Protein AF-A0A945UWT3-F1 (afdb_monomer_lite)

Sequence (117 aa):
QTMVPSTQIASTVSSWVMMGGMILIMFAGSPFGYQLLTIGAVALAVIVLFQLVTLPVEFDATRRAKTQLVELGILDRDEMTGVNETLDAAALTYVAGFVAALASLLHVLMILQGRRD

Secondary structure (DSSP, 8-state):
-THHHHHHHHHHHHHHHHHHHHHHHHHHHSHHHHHHHHHHHHHHHHHHHHHHHHHHHHHHHHHHHHHHHHHTTSS-TTTHHHHHHHHHHHHHHHHHHHHHHHHHHHHHHHHHHTT--

Radius of gyration: 24.71 Å; chains: 1; bounding box: 55×47×60 Å

Structure (mmCIF, N/CA/C/O backbone):
data_AF-A0A945UWT3-F1
#
_entry.id   AF-A0A945UWT3-F1
#
loop_
_atom_site.group_PDB
_atom_site.id
_atom_site.type_symbol
_atom_site.label_atom_id
_atom_site.label_alt_id
_atom_site.label_comp_id
_atom_site.label_asym_id
_atom_site.label_entity_id
_atom_site.label_seq_id
_atom_site.pdbx_PDB_ins_code
_atom_site.Cartn_x
_atom_site.Cartn_y
_atom_site.Cartn_z
_atom_site.occupancy
_atom_site.B_iso_or_equiv
_atom_site.auth_seq_id
_atom_site.auth_comp_id
_atom_site.auth_asym_id
_atom_site.auth_atom_id
_atom_site.pdbx_PDB_model_num
ATOM 1 N N . GLN A 1 1 ? 30.991 35.247 -14.822 1.00 58.56 1 GLN A N 1
ATOM 2 C CA . GLN A 1 1 ? 31.716 34.142 -14.149 1.00 58.56 1 GLN A CA 1
ATOM 3 C C . GLN A 1 1 ? 30.804 33.222 -13.323 1.00 58.56 1 GLN A C 1
ATOM 5 O O . GLN A 1 1 ? 31.252 32.168 -12.903 1.00 58.56 1 GLN A O 1
ATOM 10 N N . THR A 1 2 ? 29.512 33.534 -13.160 1.00 64.75 2 THR A N 1
ATOM 11 C CA . THR A 1 2 ? 28.543 32.705 -12.414 1.00 64.75 2 THR A CA 1
ATOM 12 C C . THR A 1 2 ? 28.020 31.481 -13.179 1.00 64.75 2 THR A C 1
ATOM 14 O O . THR A 1 2 ? 27.469 30.579 -12.562 1.00 64.75 2 THR A O 1
ATOM 17 N N . MET A 1 3 ? 28.222 31.412 -14.501 1.00 70.81 3 MET A N 1
ATOM 18 C CA . MET A 1 3 ? 27.758 30.287 -15.332 1.00 70.81 3 MET A CA 1
ATOM 19 C C . MET A 1 3 ? 28.657 29.043 -15.262 1.00 70.81 3 MET A C 1
ATOM 21 O O . MET A 1 3 ? 28.216 27.952 -15.582 1.00 70.81 3 MET A O 1
ATOM 25 N N . VAL A 1 4 ? 29.922 29.186 -14.859 1.00 81.88 4 VAL A N 1
ATOM 26 C CA . VAL A 1 4 ? 30.869 28.058 -14.777 1.00 81.88 4 VAL A CA 1
ATOM 27 C C . VAL A 1 4 ? 30.525 27.089 -13.635 1.00 81.88 4 VAL A C 1
ATOM 29 O O . VAL A 1 4 ? 30.466 25.887 -13.880 1.00 81.88 4 VAL A O 1
ATOM 32 N N . PRO A 1 5 ? 30.249 27.549 -12.399 1.00 82.62 5 PRO A N 1
ATOM 33 C CA . PRO A 1 5 ? 29.831 26.626 -11.345 1.00 82.62 5 PRO A CA 1
ATOM 34 C C . PRO A 1 5 ? 28.445 26.018 -11.612 1.00 82.62 5 PRO A C 1
ATOM 36 O O . PRO A 1 5 ? 28.219 24.854 -11.284 1.00 82.62 5 PRO A O 1
ATOM 39 N N . SER A 1 6 ? 27.525 26.748 -1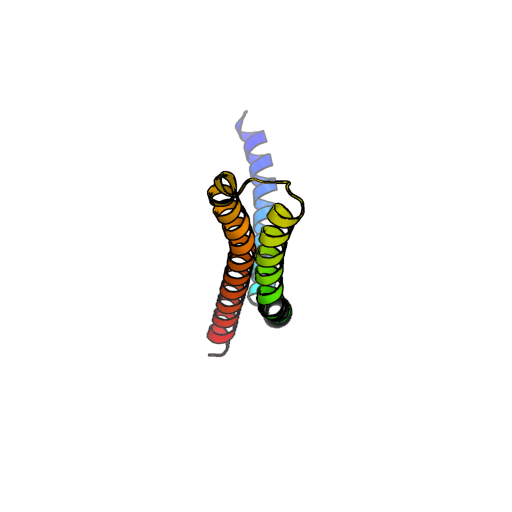2.259 1.00 82.50 6 SER A N 1
ATOM 40 C CA . SER A 1 6 ? 26.201 26.200 -12.584 1.00 82.50 6 SER A CA 1
ATOM 41 C C . SER A 1 6 ? 26.263 25.105 -13.653 1.00 82.50 6 SER A C 1
ATOM 43 O O . SER A 1 6 ? 25.553 24.107 -13.533 1.00 82.50 6 SER A O 1
ATOM 45 N N . THR A 1 7 ? 27.146 25.221 -14.651 1.00 89.19 7 THR A N 1
ATOM 46 C CA . THR A 1 7 ? 27.339 24.160 -15.652 1.00 89.19 7 THR A CA 1
ATOM 47 C C . THR A 1 7 ? 28.019 22.922 -15.074 1.00 89.19 7 THR A C 1
ATOM 49 O O . THR A 1 7 ? 27.693 21.814 -15.492 1.00 89.19 7 THR A O 1
ATOM 52 N N . GLN A 1 8 ? 28.900 23.061 -14.078 1.00 85.75 8 GLN A N 1
ATOM 53 C CA . GLN A 1 8 ? 29.520 21.913 -13.400 1.00 85.75 8 GLN A CA 1
ATOM 54 C C . GLN A 1 8 ? 28.512 21.100 -12.576 1.00 85.75 8 GLN A C 1
ATOM 56 O O . GLN A 1 8 ? 28.491 19.869 -12.663 1.00 85.75 8 GLN A O 1
ATOM 61 N N . ILE A 1 9 ? 27.632 21.777 -11.828 1.00 89.50 9 ILE A N 1
ATOM 62 C CA . ILE A 1 9 ? 26.549 21.117 -11.083 1.00 89.50 9 ILE A CA 1
ATOM 63 C C . ILE A 1 9 ? 25.590 20.432 -12.062 1.00 89.50 9 ILE A C 1
ATOM 65 O O . ILE A 1 9 ? 25.292 19.249 -11.900 1.00 89.50 9 ILE A O 1
ATOM 69 N N . ALA A 1 10 ? 25.168 21.138 -13.116 1.00 88.56 10 ALA A N 1
ATOM 70 C CA . ALA A 1 10 ? 24.280 20.585 -14.134 1.00 88.56 10 ALA A CA 1
ATOM 71 C C . ALA A 1 10 ? 24.885 19.358 -14.835 1.00 88.56 10 ALA A C 1
ATOM 73 O O . ALA A 1 10 ? 24.180 18.375 -15.031 1.00 88.56 10 ALA A O 1
ATOM 74 N N . SER A 1 11 ? 26.182 19.387 -15.159 1.00 91.25 11 SER A N 1
ATOM 75 C CA . SER A 1 11 ? 26.900 18.269 -15.789 1.00 91.25 11 SER A CA 1
ATOM 76 C C . SER A 1 11 ? 26.991 17.037 -14.880 1.00 91.25 11 SER A C 1
ATOM 78 O O . SER A 1 11 ? 26.831 15.897 -15.320 1.00 91.25 11 SER A O 1
ATOM 80 N N . THR A 1 12 ? 27.201 17.258 -13.580 1.00 88.19 12 THR A N 1
ATOM 81 C CA . THR A 1 12 ? 27.254 16.166 -12.602 1.00 88.19 12 THR A CA 1
ATOM 82 C C . THR A 1 12 ? 25.877 15.528 -12.451 1.00 88.19 12 THR A C 1
ATOM 84 O O . THR A 1 12 ? 25.738 14.313 -12.578 1.00 88.19 12 THR A O 1
ATOM 87 N N . VAL A 1 13 ? 24.841 16.347 -12.246 1.00 92.50 13 VAL A N 1
ATOM 88 C CA . VAL A 1 13 ? 23.457 15.875 -12.107 1.00 92.50 13 VAL A CA 1
ATOM 89 C C . VAL A 1 13 ? 22.990 15.167 -13.377 1.00 92.50 13 VAL A C 1
ATOM 91 O O . VAL A 1 13 ? 22.425 14.080 -13.288 1.00 92.50 13 VAL A O 1
ATOM 94 N N . SER A 1 14 ? 23.262 15.731 -14.557 1.00 91.12 14 SER A N 1
ATOM 95 C CA . SER A 1 14 ? 22.855 15.129 -15.827 1.00 91.12 14 SER A CA 1
ATOM 96 C C . SER A 1 14 ? 23.497 13.762 -16.036 1.00 91.12 14 SER A C 1
ATOM 98 O O . SER A 1 14 ? 22.794 12.827 -16.404 1.00 91.12 14 SER A O 1
ATOM 100 N N . SER A 1 15 ? 24.784 13.605 -15.717 1.00 89.69 15 SER A N 1
ATOM 101 C CA . SER A 1 15 ? 25.487 12.323 -15.840 1.00 89.69 15 SER A CA 1
ATOM 102 C C . SER A 1 15 ? 24.853 11.234 -14.968 1.00 89.69 15 SER A C 1
ATOM 104 O O . SER A 1 15 ? 24.605 10.126 -15.447 1.00 89.69 15 SER A O 1
ATOM 106 N N . TRP A 1 16 ? 24.512 11.551 -13.713 1.00 92.19 16 TRP A N 1
ATOM 107 C CA . TRP A 1 16 ? 23.836 10.609 -12.813 1.00 92.19 16 TRP A CA 1
ATOM 108 C C . TRP A 1 16 ? 22.416 10.271 -13.269 1.00 92.19 16 TRP A C 1
ATOM 110 O O . TRP A 1 16 ? 22.038 9.100 -13.266 1.00 92.19 16 TRP A O 1
ATOM 120 N N . VAL A 1 17 ? 21.643 11.270 -13.702 1.00 94.56 17 VAL A N 1
ATOM 121 C CA . VAL A 1 17 ? 20.277 11.070 -14.214 1.00 94.56 17 VAL A CA 1
ATOM 122 C C . VAL A 1 17 ? 20.289 10.194 -15.465 1.00 94.56 17 VAL A C 1
ATOM 124 O O . VAL A 1 17 ? 19.496 9.261 -15.576 1.00 94.56 17 VAL A O 1
ATOM 127 N N . MET A 1 18 ? 21.215 10.447 -16.389 1.00 92.75 18 MET A N 1
ATOM 128 C CA . MET A 1 18 ? 21.326 9.698 -17.638 1.00 92.75 18 MET A CA 1
ATOM 129 C C . MET A 1 18 ? 21.754 8.247 -17.385 1.00 92.75 18 MET A C 1
ATOM 131 O O . MET A 1 18 ? 21.182 7.324 -17.963 1.00 92.75 18 MET A O 1
ATOM 135 N N . MET A 1 19 ? 22.703 8.031 -16.467 1.00 91.25 19 MET A N 1
ATOM 136 C CA . MET A 1 19 ? 23.122 6.689 -16.059 1.00 91.25 19 MET A CA 1
ATOM 137 C C . MET A 1 19 ? 21.992 5.926 -15.356 1.00 91.25 19 MET A C 1
ATOM 139 O O . MET A 1 19 ? 21.733 4.772 -15.693 1.00 91.25 19 MET A O 1
ATOM 143 N N . GLY A 1 20 ? 21.273 6.572 -14.432 1.00 90.56 20 GLY A N 1
ATOM 144 C CA . GLY A 1 20 ? 20.110 5.981 -13.767 1.00 90.56 20 GLY A CA 1
ATOM 145 C C . GLY A 1 20 ? 19.002 5.603 -14.753 1.00 90.56 20 GLY A C 1
ATOM 146 O O . GLY A 1 20 ? 18.462 4.501 -14.678 1.00 90.56 20 GLY A O 1
ATOM 147 N N . GLY A 1 21 ? 18.716 6.472 -15.728 1.00 86.25 21 GLY A N 1
ATOM 148 C CA . GLY A 1 21 ? 17.742 6.207 -16.790 1.00 86.25 21 GLY A CA 1
ATOM 149 C C . GLY A 1 21 ? 18.134 5.031 -17.689 1.00 86.25 21 GLY A C 1
ATOM 150 O O . GLY A 1 21 ? 17.301 4.175 -17.978 1.00 86.25 21 GLY A O 1
ATOM 151 N N . MET A 1 22 ? 19.408 4.934 -18.077 1.00 83.88 22 MET A N 1
ATOM 152 C CA . MET A 1 22 ? 19.933 3.808 -18.862 1.00 83.88 22 MET A CA 1
ATOM 153 C C . MET A 1 22 ? 19.798 2.477 -18.120 1.00 83.88 22 MET A C 1
ATOM 155 O O . MET A 1 22 ? 19.331 1.496 -18.696 1.00 83.88 22 MET A O 1
ATOM 159 N N . ILE A 1 23 ? 20.158 2.451 -16.834 1.00 84.81 23 ILE A N 1
ATOM 160 C CA . ILE A 1 23 ? 19.993 1.276 -15.971 1.00 84.81 23 ILE A CA 1
ATOM 161 C C . ILE A 1 23 ? 18.514 0.883 -15.900 1.00 84.81 23 ILE A C 1
ATOM 163 O O . ILE A 1 23 ? 18.173 -0.279 -16.121 1.00 84.81 23 ILE A O 1
ATOM 167 N N . LEU A 1 24 ? 17.627 1.852 -15.659 1.00 81.38 24 LEU A N 1
ATOM 168 C CA . LEU A 1 24 ? 16.187 1.621 -15.598 1.00 81.38 24 LEU A CA 1
ATOM 169 C C . LEU A 1 24 ? 15.660 0.994 -16.897 1.00 81.38 24 LEU A C 1
ATOM 171 O O . LEU A 1 24 ? 14.928 0.013 -16.834 1.00 81.38 24 LEU A O 1
ATOM 175 N N . ILE A 1 25 ? 16.062 1.508 -18.064 1.00 80.88 25 ILE A N 1
ATOM 176 C CA . ILE A 1 25 ? 15.657 0.983 -19.379 1.00 80.88 25 ILE A CA 1
ATOM 177 C C . ILE A 1 25 ? 16.221 -0.424 -19.615 1.00 80.88 25 ILE A C 1
ATOM 179 O O . ILE A 1 25 ? 15.490 -1.314 -20.058 1.00 80.88 25 ILE A O 1
ATOM 183 N N . MET A 1 26 ? 17.496 -0.648 -19.280 1.00 77.69 26 MET A N 1
ATOM 184 C CA . MET A 1 26 ? 18.163 -1.947 -19.413 1.00 77.69 26 MET A CA 1
ATOM 185 C C . MET A 1 26 ? 17.421 -3.040 -18.635 1.00 77.69 26 MET A C 1
ATOM 187 O O . MET A 1 26 ? 17.243 -4.158 -19.124 1.00 77.69 26 MET A O 1
ATOM 191 N N . PHE A 1 27 ? 16.936 -2.717 -17.437 1.00 74.94 27 PHE A N 1
ATOM 192 C CA . PHE A 1 27 ? 16.131 -3.641 -16.650 1.00 74.94 27 PHE A CA 1
ATOM 193 C C . PHE A 1 27 ? 14.676 -3.693 -17.136 1.00 74.94 27 PHE A C 1
ATOM 195 O O . PHE A 1 27 ? 14.166 -4.781 -17.362 1.00 74.94 27 PHE A O 1
ATOM 202 N N . ALA A 1 28 ? 14.015 -2.569 -17.410 1.00 72.00 28 ALA A N 1
ATOM 203 C CA . ALA A 1 28 ? 12.596 -2.528 -17.784 1.00 72.00 28 ALA A CA 1
ATOM 204 C C . ALA A 1 28 ? 12.264 -3.218 -19.126 1.00 72.00 28 ALA A C 1
ATOM 206 O O . ALA A 1 28 ? 11.123 -3.647 -19.341 1.00 72.00 28 ALA A O 1
ATOM 207 N N . GLY A 1 29 ? 13.236 -3.323 -20.036 1.00 70.44 29 GLY A N 1
ATOM 208 C CA . GLY A 1 29 ? 13.087 -3.942 -21.357 1.00 70.44 29 GLY A CA 1
ATOM 209 C C . GLY A 1 29 ? 13.616 -5.373 -21.484 1.00 70.44 29 GLY A C 1
ATOM 210 O O . GLY A 1 29 ? 13.333 -6.022 -22.487 1.00 70.44 29 GLY A O 1
ATOM 211 N N . SER A 1 30 ? 14.385 -5.872 -20.512 1.00 81.44 30 SER A N 1
ATOM 212 C CA . SER A 1 30 ? 15.077 -7.160 -20.644 1.00 81.44 30 SER A CA 1
ATOM 213 C C . SER A 1 30 ? 14.247 -8.350 -20.138 1.00 81.44 30 SER A C 1
ATOM 215 O O . SER A 1 30 ? 13.407 -8.190 -19.245 1.00 81.44 30 SER A O 1
ATOM 217 N N . PRO A 1 31 ? 14.522 -9.579 -20.627 1.00 81.88 31 PRO A N 1
ATOM 218 C CA . PRO A 1 31 ? 13.924 -10.803 -20.084 1.00 81.88 31 PRO A CA 1
ATOM 219 C C . PRO A 1 31 ? 14.134 -10.951 -18.571 1.00 81.88 31 PRO A C 1
ATOM 221 O O . PRO A 1 31 ? 13.256 -11.434 -17.858 1.00 81.88 31 PRO A O 1
ATOM 224 N N . PHE A 1 32 ? 15.278 -10.479 -18.069 1.00 83.75 32 PHE A N 1
ATOM 225 C CA . PHE A 1 32 ? 15.597 -10.483 -16.645 1.00 83.75 32 PHE A CA 1
ATOM 226 C C . PHE A 1 32 ? 14.685 -9.546 -15.839 1.00 83.75 32 PHE A C 1
ATOM 228 O O . PHE A 1 32 ? 14.167 -9.941 -14.796 1.00 83.75 32 PHE A O 1
ATOM 235 N N . GLY A 1 33 ? 14.412 -8.329 -16.323 1.00 85.00 33 GLY A N 1
ATOM 236 C CA . GLY A 1 33 ? 13.474 -7.438 -15.635 1.00 85.00 33 GLY A CA 1
ATOM 237 C C . GLY A 1 33 ? 12.036 -7.939 -15.657 1.00 85.00 33 GLY A C 1
ATOM 238 O O . GLY A 1 33 ? 11.313 -7.743 -14.684 1.00 85.00 33 GLY A O 1
ATOM 239 N N . TYR A 1 34 ? 11.631 -8.658 -16.708 1.00 84.69 34 TYR A N 1
ATOM 240 C CA . TYR A 1 34 ? 10.330 -9.331 -16.736 1.00 84.69 34 TYR A CA 1
ATOM 241 C C . TYR A 1 34 ? 10.222 -10.423 -15.662 1.00 84.69 34 TYR A C 1
ATOM 243 O O . TYR A 1 34 ? 9.219 -10.495 -14.948 1.00 84.69 34 TYR A O 1
ATOM 251 N N . GLN A 1 35 ? 11.262 -11.249 -15.506 1.00 88.12 35 GLN A N 1
ATOM 252 C CA . GLN A 1 35 ? 11.322 -12.250 -14.437 1.00 88.12 35 GLN A CA 1
ATOM 253 C C . GLN A 1 35 ? 11.248 -11.591 -13.057 1.00 88.12 35 GLN A C 1
ATOM 255 O O . GLN A 1 35 ? 10.457 -12.018 -12.217 1.00 88.12 35 GLN A O 1
ATOM 260 N N . LEU A 1 36 ? 12.002 -10.510 -12.844 1.00 88.69 36 LEU A N 1
ATOM 261 C CA . LEU A 1 36 ? 12.002 -9.777 -11.579 1.00 88.69 36 LEU A CA 1
ATOM 262 C C . LEU A 1 36 ? 10.634 -9.153 -11.268 1.00 88.69 36 LEU A C 1
ATOM 264 O O . LEU A 1 36 ? 10.147 -9.262 -10.145 1.00 88.69 36 LEU A O 1
ATOM 268 N N . LEU A 1 37 ? 9.982 -8.555 -12.268 1.00 90.12 37 LEU A N 1
ATOM 269 C CA . LEU A 1 37 ? 8.647 -7.970 -12.132 1.00 90.12 37 LEU A CA 1
ATOM 270 C C . LEU A 1 37 ? 7.581 -9.041 -11.861 1.00 90.12 37 LEU A C 1
ATOM 272 O O . LEU A 1 37 ? 6.682 -8.818 -11.056 1.00 90.12 37 LEU A O 1
ATOM 276 N N . THR A 1 38 ? 7.718 -10.230 -12.455 1.00 91.44 38 THR A N 1
ATOM 277 C CA . THR A 1 38 ? 6.847 -11.382 -12.173 1.00 91.44 38 THR A CA 1
ATOM 278 C C . THR A 1 38 ? 7.025 -11.880 -10.737 1.00 91.44 38 THR A C 1
ATOM 280 O O . THR A 1 38 ? 6.037 -12.100 -10.040 1.00 91.44 38 THR A O 1
ATOM 283 N N . ILE A 1 39 ? 8.268 -12.009 -10.259 1.00 94.25 39 ILE A N 1
ATOM 284 C CA . ILE A 1 39 ? 8.558 -12.376 -8.862 1.00 94.25 39 ILE A CA 1
ATOM 285 C C . ILE A 1 39 ? 7.971 -11.329 -7.907 1.00 94.25 39 ILE A C 1
ATOM 287 O O . ILE A 1 39 ? 7.312 -11.687 -6.930 1.00 94.25 39 ILE A O 1
ATOM 291 N N . GLY A 1 40 ? 8.147 -10.042 -8.217 1.00 94.75 40 GLY A N 1
ATOM 292 C CA . GLY A 1 40 ? 7.551 -8.943 -7.458 1.00 94.75 40 GLY A CA 1
ATOM 293 C C . G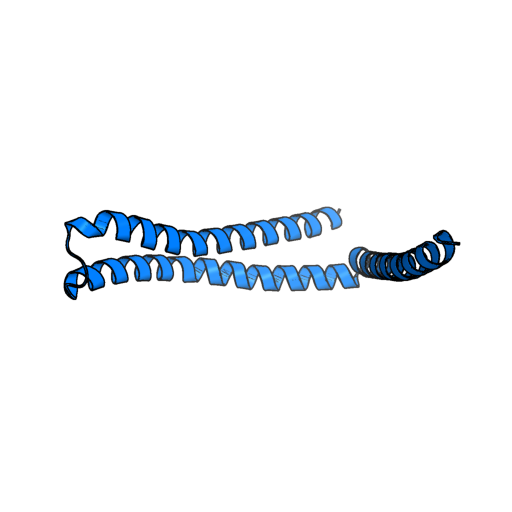LY A 1 40 ? 6.023 -9.007 -7.425 1.00 94.75 40 GLY A C 1
ATOM 294 O O . GLY A 1 40 ? 5.430 -8.835 -6.363 1.00 94.75 40 GLY A O 1
ATOM 295 N N . ALA A 1 41 ? 5.380 -9.326 -8.552 1.00 95.94 41 ALA A N 1
ATOM 296 C CA . ALA A 1 41 ? 3.932 -9.505 -8.629 1.00 95.94 41 ALA A CA 1
ATOM 297 C C . ALA A 1 41 ? 3.446 -10.666 -7.747 1.00 95.94 41 ALA A C 1
ATOM 299 O O . ALA A 1 41 ? 2.451 -10.520 -7.043 1.00 95.94 41 ALA A O 1
ATOM 300 N N . VAL A 1 42 ? 4.163 -11.797 -7.736 1.00 97.06 42 VAL A N 1
ATOM 301 C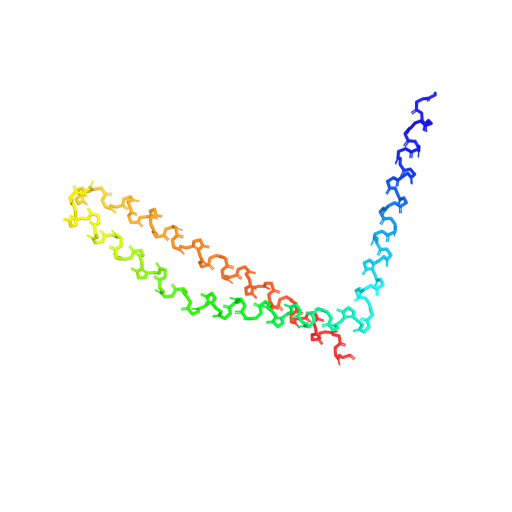 CA . VAL A 1 42 ? 3.847 -12.940 -6.862 1.00 97.06 42 VAL A CA 1
ATOM 302 C C . VAL A 1 42 ? 3.987 -12.552 -5.390 1.00 97.06 42 VAL A C 1
ATOM 304 O O . VAL A 1 42 ? 3.088 -12.831 -4.600 1.00 97.06 42 VAL A O 1
ATOM 307 N N . ALA A 1 43 ? 5.068 -11.866 -5.015 1.00 97.56 43 ALA A N 1
ATOM 308 C CA . ALA A 1 43 ? 5.257 -11.391 -3.646 1.00 97.56 43 ALA A CA 1
ATOM 309 C C . ALA A 1 43 ? 4.140 -10.422 -3.217 1.00 97.56 43 ALA A C 1
ATOM 311 O O . ALA A 1 43 ? 3.578 -10.563 -2.131 1.00 97.56 43 ALA A O 1
ATOM 312 N N . LEU A 1 44 ? 3.761 -9.483 -4.088 1.00 97.00 44 LEU A N 1
ATOM 313 C CA . LEU A 1 44 ? 2.662 -8.556 -3.830 1.00 97.00 44 LEU A CA 1
ATOM 314 C C . LEU A 1 44 ? 1.313 -9.283 -3.729 1.00 97.00 44 LEU A C 1
ATOM 316 O O . LEU A 1 44 ? 0.510 -8.947 -2.865 1.00 97.00 44 LEU A O 1
ATOM 320 N N . ALA A 1 45 ? 1.082 -10.317 -4.541 1.00 97.69 45 ALA A N 1
ATOM 321 C CA . ALA A 1 45 ? -0.112 -11.153 -4.443 1.00 97.69 45 ALA A CA 1
ATOM 322 C C . ALA A 1 45 ? -0.209 -11.868 -3.088 1.00 97.69 45 ALA A C 1
ATOM 324 O O . ALA A 1 45 ? -1.290 -11.911 -2.503 1.00 97.69 45 ALA A O 1
ATOM 325 N N . VAL A 1 46 ? 0.912 -12.367 -2.552 1.00 97.88 46 VAL A N 1
ATOM 326 C CA . VAL A 1 46 ? 0.959 -12.953 -1.201 1.00 97.88 46 VAL A CA 1
ATOM 327 C C . VAL A 1 46 ? 0.595 -11.913 -0.138 1.00 97.88 46 VAL A C 1
ATOM 329 O O . VAL A 1 46 ? -0.205 -12.210 0.746 1.00 97.88 46 VAL A O 1
ATOM 332 N N . ILE A 1 47 ? 1.121 -10.688 -0.241 1.00 96.19 47 ILE A N 1
ATOM 333 C CA . ILE A 1 47 ? 0.797 -9.592 0.688 1.00 96.19 47 ILE A CA 1
ATOM 334 C C . ILE A 1 47 ? -0.694 -9.245 0.631 1.00 96.19 47 ILE A C 1
ATOM 336 O O . ILE A 1 47 ? -1.343 -9.173 1.671 1.00 96.19 47 ILE A O 1
ATOM 340 N N . VAL A 1 48 ? -1.247 -9.061 -0.571 1.00 97.44 48 VAL A N 1
ATOM 341 C CA . VAL A 1 48 ? -2.668 -8.737 -0.776 1.00 97.44 48 VAL A CA 1
ATOM 342 C C . VAL A 1 48 ? -3.564 -9.847 -0.226 1.00 97.44 48 VAL A C 1
ATOM 344 O O . VAL A 1 48 ? -4.560 -9.561 0.434 1.00 97.44 48 VAL A O 1
ATOM 347 N N . LEU A 1 49 ? -3.203 -11.112 -0.451 1.00 97.25 49 LEU A N 1
ATOM 348 C CA . LEU A 1 49 ? -3.945 -12.254 0.079 1.00 97.25 49 LEU A CA 1
ATOM 349 C C . LEU A 1 49 ? -3.897 -12.295 1.608 1.00 97.25 49 LEU A C 1
ATOM 351 O O . LEU A 1 49 ? -4.925 -12.515 2.244 1.00 97.25 49 LEU A O 1
ATOM 355 N N . PHE A 1 50 ? -2.731 -12.048 2.202 1.00 96.19 50 PHE A N 1
ATOM 356 C CA . PHE A 1 50 ? -2.600 -11.973 3.652 1.00 96.19 50 PHE A CA 1
ATOM 357 C C . PHE A 1 50 ? -3.460 -10.844 4.231 1.00 96.19 50 PHE A C 1
ATOM 359 O O . PHE A 1 50 ? -4.250 -11.093 5.136 1.00 96.19 50 PHE A O 1
ATOM 366 N N . GLN A 1 51 ? -3.387 -9.642 3.652 1.00 95.44 51 GLN A N 1
ATOM 367 C CA . GLN A 1 51 ? -4.217 -8.503 4.053 1.00 95.44 51 GLN A CA 1
ATOM 368 C C . GLN A 1 51 ? -5.714 -8.815 3.943 1.00 95.44 51 GLN A C 1
ATOM 370 O O . GLN A 1 51 ? -6.475 -8.484 4.847 1.00 95.44 51 GLN A O 1
ATOM 375 N N . LEU A 1 52 ? -6.145 -9.497 2.878 1.00 95.56 52 LEU A N 1
ATOM 376 C CA . LEU A 1 52 ? -7.538 -9.915 2.715 1.00 95.56 52 LEU A CA 1
ATOM 377 C C . LEU A 1 52 ? -7.999 -10.848 3.843 1.00 95.56 52 LEU A C 1
ATOM 379 O O . LEU A 1 52 ? -9.114 -10.708 4.340 1.00 95.56 52 LEU A O 1
ATOM 383 N N . VAL A 1 53 ? -7.147 -11.792 4.245 1.00 95.31 53 VAL A N 1
ATOM 384 C CA . VAL A 1 53 ? -7.446 -12.754 5.315 1.00 95.31 53 VAL A CA 1
ATOM 385 C C . VAL A 1 53 ? -7.411 -12.099 6.698 1.00 95.31 53 VAL A C 1
ATOM 387 O O . VAL A 1 53 ? -8.169 -12.512 7.573 1.00 95.31 53 VAL A O 1
ATOM 390 N N . THR A 1 54 ? -6.577 -11.079 6.915 1.00 92.62 54 THR A N 1
ATOM 391 C CA . THR A 1 54 ? -6.499 -10.371 8.202 1.00 92.62 54 THR A CA 1
ATOM 392 C C . THR A 1 54 ? -7.549 -9.274 8.351 1.00 92.62 54 THR A C 1
ATOM 394 O O . THR A 1 54 ? -7.933 -8.965 9.470 1.00 92.62 54 THR A O 1
ATOM 397 N N . LEU A 1 55 ? -8.091 -8.719 7.264 1.00 92.31 55 LEU A N 1
ATOM 398 C CA . LEU A 1 55 ? -9.118 -7.669 7.331 1.00 92.31 55 LEU A CA 1
ATOM 399 C C . LEU A 1 55 ? -10.299 -7.982 8.279 1.00 92.31 55 LEU A C 1
ATOM 401 O O . LEU A 1 55 ? -10.656 -7.111 9.072 1.00 92.31 55 LEU A O 1
ATOM 405 N N . PRO A 1 56 ? -10.894 -9.193 8.279 1.00 89.00 56 PRO A N 1
ATOM 406 C CA . PRO A 1 56 ? -11.952 -9.552 9.223 1.00 89.00 56 PRO A CA 1
ATOM 407 C C . PRO A 1 56 ? -11.548 -9.400 10.694 1.00 89.00 56 PRO A C 1
ATOM 409 O O . PRO A 1 56 ? -12.382 -9.013 11.512 1.00 89.00 56 PRO A O 1
ATOM 412 N N . VAL A 1 57 ? -10.284 -9.683 11.032 1.00 91.56 57 VAL A N 1
ATOM 413 C CA . VAL A 1 57 ? -9.803 -9.626 12.420 1.00 91.56 57 VAL A CA 1
ATOM 414 C C . VAL A 1 57 ? -9.652 -8.184 12.898 1.00 91.56 57 VAL A C 1
ATOM 416 O O . VAL A 1 57 ? -9.912 -7.906 14.064 1.00 91.56 57 VAL A O 1
ATOM 419 N N . GLU A 1 58 ? -9.318 -7.256 11.998 1.00 90.31 58 GLU A N 1
ATOM 420 C CA . GLU A 1 58 ? -9.237 -5.822 12.310 1.00 90.31 58 GLU A CA 1
ATOM 421 C C . GLU A 1 58 ? -10.626 -5.245 12.628 1.00 90.31 58 GLU A C 1
ATOM 423 O O . GLU A 1 58 ? -10.797 -4.492 13.587 1.00 90.31 58 GLU A O 1
ATOM 428 N N . PHE A 1 59 ? -11.661 -5.655 11.884 1.00 89.75 59 PHE A N 1
ATOM 429 C CA . PHE A 1 59 ? -13.038 -5.245 12.182 1.00 89.75 59 PHE A CA 1
ATOM 430 C C . PHE A 1 59 ? -13.552 -5.822 13.505 1.00 89.75 59 PHE A C 1
ATOM 432 O O . PHE A 1 59 ? -14.300 -5.153 14.227 1.00 89.75 59 PHE A O 1
ATOM 439 N N . ASP A 1 60 ? -13.167 -7.056 13.833 1.00 92.44 60 ASP A N 1
ATOM 440 C CA . ASP A 1 60 ? -13.508 -7.668 15.117 1.00 92.44 60 ASP A CA 1
ATOM 441 C C . ASP A 1 60 ? -12.776 -6.982 16.280 1.00 92.44 60 ASP A C 1
ATOM 443 O O . ASP A 1 60 ? -13.385 -6.667 17.304 1.00 92.44 60 ASP A O 1
ATOM 447 N N . ALA A 1 61 ? -11.502 -6.627 16.094 1.00 90.25 61 ALA A N 1
ATOM 448 C CA . ALA A 1 61 ? -10.732 -5.857 17.065 1.00 90.25 61 ALA A CA 1
ATOM 449 C C . ALA A 1 61 ? -11.387 -4.499 17.363 1.00 90.25 61 ALA A C 1
ATOM 451 O O . ALA A 1 61 ? -11.579 -4.160 18.533 1.00 90.25 61 ALA A O 1
ATOM 452 N N . THR A 1 62 ? -11.821 -3.762 16.335 1.00 90.31 62 THR A N 1
ATOM 453 C CA . THR A 1 62 ? -12.570 -2.507 16.507 1.00 90.31 62 THR A CA 1
ATOM 454 C C . THR A 1 62 ? -13.870 -2.715 17.286 1.00 90.31 62 THR A C 1
ATOM 456 O O . THR A 1 62 ? -14.181 -1.942 18.195 1.00 90.31 62 THR A O 1
ATOM 459 N N . ARG A 1 63 ? -14.628 -3.776 16.986 1.00 90.31 63 ARG A N 1
ATOM 460 C CA . ARG A 1 63 ? -15.878 -4.092 17.697 1.00 90.31 63 ARG A CA 1
ATOM 461 C C . ARG A 1 63 ? -15.629 -4.420 19.168 1.00 90.31 63 ARG A C 1
ATOM 463 O O . ARG A 1 63 ? -16.329 -3.902 20.034 1.00 90.31 63 ARG A O 1
ATOM 470 N N . ARG A 1 64 ? -14.616 -5.238 19.448 1.00 92.12 64 ARG A N 1
ATOM 471 C CA . ARG A 1 64 ? -14.220 -5.630 20.803 1.00 92.12 64 ARG A CA 1
ATOM 472 C C . ARG A 1 64 ? -13.670 -4.455 21.611 1.00 92.12 64 ARG A C 1
ATOM 474 O O . ARG A 1 64 ? -13.948 -4.353 22.802 1.00 92.12 64 ARG A O 1
ATOM 481 N N . ALA A 1 65 ? -12.918 -3.553 20.986 1.00 91.56 65 ALA A N 1
ATOM 482 C CA . ALA A 1 65 ? -12.426 -2.348 21.649 1.00 91.56 65 ALA A CA 1
ATOM 483 C C . ALA A 1 65 ? -13.594 -1.468 22.122 1.00 91.56 65 ALA A C 1
ATOM 485 O O . ALA A 1 65 ? -13.624 -1.055 23.278 1.00 91.56 65 ALA A O 1
ATOM 486 N N . LYS A 1 66 ? -14.607 -1.261 21.267 1.00 89.44 66 LYS A N 1
ATOM 487 C CA . LYS A 1 66 ? -15.818 -0.498 21.612 1.00 89.44 66 LYS A CA 1
ATOM 488 C C . LYS A 1 66 ? -16.554 -1.080 22.820 1.00 89.44 66 LYS A C 1
ATOM 490 O O . LYS A 1 66 ? -16.970 -0.324 23.692 1.00 89.44 66 LYS A O 1
ATOM 495 N N . THR A 1 67 ? -16.702 -2.404 22.900 1.00 89.38 67 THR A N 1
ATOM 496 C CA . THR A 1 67 ? -17.361 -3.043 24.052 1.00 89.38 67 THR A CA 1
ATOM 497 C C . THR A 1 67 ? -16.528 -2.916 25.325 1.00 89.38 67 THR A C 1
ATOM 499 O O . THR A 1 67 ? -17.074 -2.589 26.374 1.00 89.38 67 THR A O 1
ATOM 502 N N . GLN A 1 68 ? -15.206 -3.097 25.233 1.00 90.62 68 GLN A N 1
ATOM 503 C CA . GLN A 1 68 ? -14.308 -2.986 26.387 1.00 90.62 68 GLN A CA 1
ATOM 504 C C . GLN A 1 68 ? -14.259 -1.572 26.971 1.00 90.62 68 GLN A C 1
ATOM 506 O O . GLN A 1 68 ? -14.189 -1.427 28.186 1.00 90.62 68 GLN A O 1
ATOM 511 N N . LEU A 1 69 ? -14.336 -0.531 26.137 1.00 90.12 69 LEU A N 1
ATOM 512 C CA . LEU A 1 69 ? -14.364 0.857 26.610 1.00 90.12 69 LEU A CA 1
ATOM 513 C C . LEU A 1 69 ? -15.573 1.1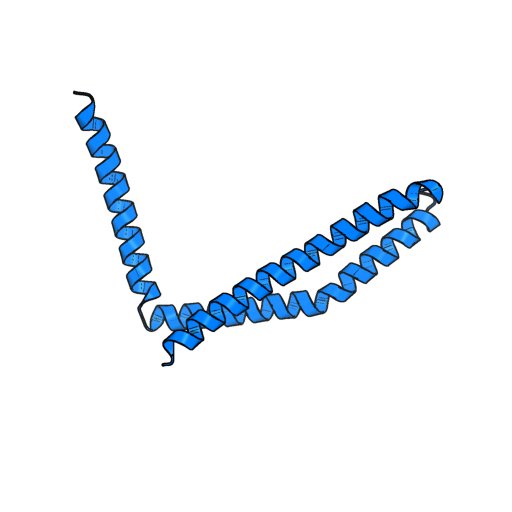42 27.515 1.00 90.12 69 LEU A C 1
ATOM 515 O O . LEU A 1 69 ? -15.430 1.840 28.519 1.00 90.12 69 LEU A O 1
ATOM 519 N N . VAL A 1 70 ? -16.729 0.552 27.197 1.00 87.44 70 VAL A N 1
ATOM 520 C CA . VAL A 1 70 ? -17.952 0.665 28.006 1.00 87.44 70 VAL A CA 1
ATOM 521 C C . VAL A 1 70 ? -17.879 -0.228 29.246 1.00 87.44 70 VAL A C 1
ATOM 523 O O . VAL A 1 70 ? -18.209 0.218 30.341 1.00 87.44 70 VAL A O 1
ATOM 526 N N . GLU A 1 71 ? -17.430 -1.479 29.106 1.00 89.06 71 GLU A N 1
ATOM 527 C CA . GLU A 1 71 ? -17.327 -2.423 30.232 1.00 89.06 71 GLU A CA 1
ATOM 528 C C . GLU A 1 71 ? -16.339 -1.962 31.310 1.00 89.06 71 GLU A C 1
ATOM 530 O O . GLU A 1 71 ? -16.567 -2.191 32.496 1.00 89.06 71 GLU A O 1
ATOM 535 N N . LEU A 1 72 ? -15.256 -1.295 30.909 1.00 90.19 72 LEU A N 1
ATOM 536 C CA . LEU A 1 72 ? -14.248 -0.759 31.823 1.00 90.19 72 LEU A CA 1
ATOM 537 C C . LEU A 1 72 ? -14.645 0.595 32.433 1.00 90.19 72 LEU A C 1
ATOM 539 O O . LEU A 1 72 ? -13.898 1.116 33.259 1.00 90.19 72 LEU A O 1
ATOM 543 N N . GLY A 1 73 ? -15.785 1.173 32.036 1.00 86.75 73 GLY A N 1
ATOM 544 C CA . GLY A 1 73 ? -16.227 2.493 32.495 1.00 86.75 73 GLY A CA 1
ATOM 545 C C . GLY A 1 73 ? -15.291 3.633 32.079 1.00 86.75 73 GLY A C 1
ATOM 546 O O . GLY A 1 73 ? -15.228 4.645 32.770 1.00 86.75 73 GLY A O 1
ATOM 547 N N . ILE A 1 74 ? -14.529 3.457 30.991 1.00 87.62 74 ILE A N 1
ATOM 548 C CA . ILE A 1 74 ? -13.573 4.461 30.490 1.00 87.62 74 ILE A CA 1
ATOM 549 C C . ILE A 1 74 ? -14.309 5.607 29.786 1.00 87.62 74 ILE A C 1
ATOM 551 O O . ILE A 1 74 ? -13.835 6.739 29.814 1.00 87.62 74 ILE A O 1
ATOM 555 N N . LEU A 1 75 ? -15.445 5.309 29.153 1.00 85.06 75 LEU A N 1
ATOM 556 C CA . LEU A 1 75 ? -16.274 6.265 28.424 1.00 85.06 75 LEU A CA 1
ATOM 557 C C . LEU A 1 75 ? -17.738 6.087 28.804 1.00 85.06 75 LEU A C 1
ATOM 559 O O . LEU A 1 75 ? -18.218 4.954 28.922 1.00 85.06 75 LEU A O 1
ATOM 563 N N . ASP A 1 76 ? -18.447 7.205 28.936 1.00 80.75 76 ASP A N 1
ATOM 564 C CA . ASP A 1 76 ? -19.892 7.186 29.126 1.00 80.75 76 ASP A CA 1
ATOM 565 C C . ASP A 1 76 ? -20.618 6.951 27.790 1.00 80.75 76 ASP A C 1
ATOM 567 O O . ASP A 1 76 ? -20.072 7.170 26.701 1.00 80.75 76 ASP A O 1
ATOM 571 N N . ARG A 1 77 ? -21.877 6.494 27.836 1.00 77.12 77 ARG A N 1
ATOM 572 C CA . ARG A 1 77 ? -22.641 6.172 26.605 1.00 77.12 77 ARG A CA 1
ATOM 573 C C . ARG A 1 77 ? -22.777 7.361 25.654 1.00 77.12 77 ARG A C 1
ATOM 575 O O . ARG A 1 77 ? -22.885 7.166 24.444 1.00 77.12 77 ARG A O 1
ATOM 582 N N . ASP A 1 78 ? -22.736 8.563 26.203 1.00 82.88 78 ASP A N 1
ATOM 583 C CA . ASP A 1 78 ? -22.927 9.823 25.496 1.00 82.88 78 ASP A CA 1
ATOM 584 C C . ASP A 1 78 ? -21.689 10.181 24.645 1.00 82.88 78 ASP A C 1
ATOM 586 O O . ASP A 1 78 ? -21.802 10.833 23.606 1.00 82.88 78 ASP A O 1
ATOM 590 N N . GLU A 1 79 ? -20.512 9.672 25.025 1.00 83.50 79 GLU A N 1
ATOM 591 C CA . GLU A 1 79 ? -19.222 9.903 24.358 1.00 83.50 79 GLU A CA 1
ATOM 592 C C . GLU A 1 79 ? -18.919 8.857 23.267 1.00 83.50 79 GLU A C 1
ATOM 594 O O . GLU A 1 79 ? -18.048 9.051 22.412 1.00 83.50 79 GLU A O 1
ATOM 599 N N . MET A 1 80 ? -19.683 7.758 23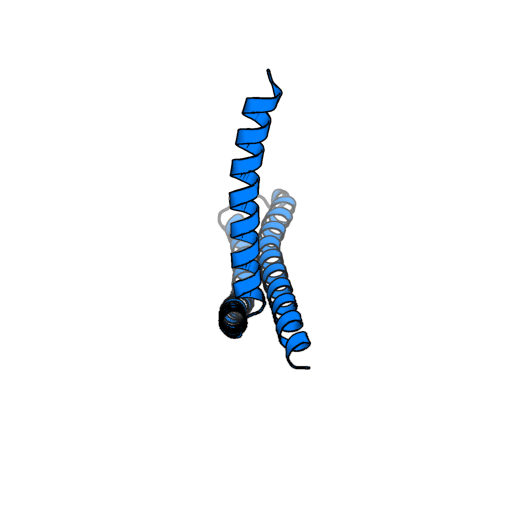.233 1.00 86.69 80 MET A N 1
ATOM 600 C CA . MET A 1 80 ? -19.481 6.650 22.292 1.00 86.69 80 MET A CA 1
ATOM 601 C C . MET A 1 80 ? -19.672 7.045 20.826 1.00 86.69 80 MET A C 1
ATOM 603 O O . MET A 1 80 ? -19.125 6.386 19.943 1.00 86.69 80 MET A O 1
ATOM 607 N N . THR A 1 81 ? -20.424 8.111 20.543 1.00 87.94 81 THR A N 1
ATOM 608 C CA . THR A 1 81 ? -20.672 8.565 19.166 1.00 87.94 81 THR A CA 1
ATOM 609 C C . THR A 1 81 ? -19.366 8.950 18.461 1.00 87.94 81 THR A C 1
ATOM 611 O O . THR A 1 81 ? -19.072 8.410 17.396 1.00 87.94 81 THR A O 1
ATOM 614 N N . GLY A 1 82 ? -18.539 9.804 19.078 1.00 87.94 82 GLY A N 1
ATOM 615 C CA . GLY A 1 82 ? -17.258 10.230 18.491 1.00 87.94 82 GLY A CA 1
ATOM 616 C C . GLY A 1 82 ? -16.192 9.129 18.501 1.00 87.94 82 GLY A C 1
ATOM 617 O O . GLY A 1 82 ? -15.375 9.015 17.585 1.00 87.94 82 GLY A O 1
ATOM 618 N N . VAL A 1 83 ? -16.230 8.259 19.509 1.00 89.69 83 VAL A N 1
ATOM 619 C CA . VAL A 1 83 ? -15.332 7.100 19.616 1.00 89.69 83 VAL A CA 1
ATOM 620 C C . VAL A 1 83 ? -15.617 6.090 18.510 1.00 89.69 83 VAL A C 1
ATOM 622 O O . VAL A 1 83 ? -14.686 5.564 17.903 1.00 89.69 83 VAL A O 1
ATOM 625 N N . ASN A 1 84 ? -16.894 5.853 18.199 1.00 90.44 84 ASN A N 1
ATOM 626 C CA . ASN A 1 84 ? -17.281 4.984 17.097 1.00 90.44 84 ASN A CA 1
ATOM 627 C C . ASN A 1 84 ? -16.746 5.499 15.768 1.00 90.44 84 ASN A C 1
ATOM 629 O O . ASN A 1 84 ? -16.110 4.729 15.055 1.00 90.44 84 ASN A O 1
ATOM 633 N N . GLU A 1 85 ? -16.936 6.788 15.490 1.00 91.25 85 GLU A N 1
ATOM 634 C CA . GLU A 1 85 ? -16.441 7.419 14.268 1.00 91.25 85 GLU A CA 1
ATOM 635 C C . GLU A 1 85 ? -14.915 7.301 14.147 1.00 91.25 85 GLU A C 1
ATOM 637 O O . GLU A 1 85 ? -14.401 6.901 13.103 1.00 91.25 85 GLU A O 1
ATOM 642 N N . THR A 1 86 ? -14.186 7.545 15.239 1.00 92.00 86 THR A N 1
ATOM 643 C CA . THR A 1 86 ? -12.717 7.480 15.251 1.00 92.00 86 THR A CA 1
ATOM 644 C C . THR A 1 86 ? -12.197 6.051 15.063 1.00 92.00 86 THR A C 1
ATOM 646 O O . THR A 1 86 ? -11.287 5.819 14.267 1.00 92.00 86 THR A O 1
ATOM 649 N N . LEU A 1 87 ? -12.771 5.072 15.772 1.00 91.12 87 LEU A N 1
ATOM 650 C CA . LEU A 1 87 ? -12.353 3.669 15.678 1.00 91.12 87 LEU A CA 1
ATOM 651 C C . LEU A 1 87 ? -12.755 3.028 14.341 1.00 91.12 87 LEU A C 1
ATOM 653 O O . LEU A 1 87 ? -12.015 2.198 13.810 1.00 91.12 87 LEU A O 1
ATOM 657 N N . ASP A 1 88 ? -13.892 3.428 13.770 1.00 90.94 88 ASP A N 1
ATOM 658 C CA . ASP A 1 88 ? -14.299 2.984 12.435 1.00 90.94 88 ASP A CA 1
ATOM 659 C C . ASP A 1 88 ? -13.402 3.605 11.358 1.00 90.94 88 ASP A C 1
ATOM 661 O O . ASP A 1 88 ? -12.941 2.897 10.462 1.00 90.94 88 ASP A O 1
ATOM 665 N N . ALA A 1 89 ? -13.061 4.892 11.480 1.00 92.00 89 ALA A N 1
ATOM 666 C CA . ALA A 1 89 ? -12.092 5.539 10.598 1.00 92.00 89 ALA A CA 1
ATOM 667 C C . ALA A 1 89 ? -10.712 4.865 10.667 1.00 92.00 89 ALA A C 1
ATOM 669 O O . ALA A 1 89 ? -10.085 4.643 9.631 1.00 92.00 89 ALA A O 1
ATOM 670 N N . ALA A 1 90 ? -10.259 4.470 11.861 1.00 89.62 90 ALA A N 1
ATOM 671 C CA . ALA A 1 90 ? -9.020 3.716 12.025 1.00 89.62 90 ALA A CA 1
ATOM 672 C C . ALA A 1 90 ? -9.070 2.363 11.292 1.00 89.62 90 ALA A C 1
ATOM 674 O O . ALA A 1 90 ? -8.139 2.043 10.552 1.00 89.62 90 ALA A O 1
ATOM 675 N N . ALA A 1 91 ? -10.170 1.608 11.399 1.00 89.00 91 ALA A N 1
ATOM 676 C CA . ALA A 1 91 ? -10.344 0.352 10.662 1.00 89.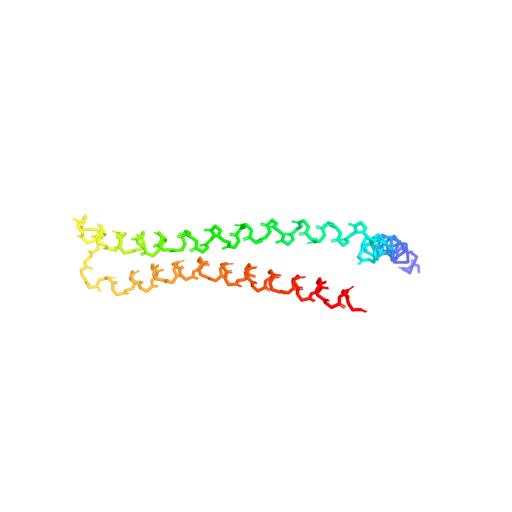00 91 ALA A CA 1
ATOM 677 C C . ALA A 1 91 ? -10.332 0.559 9.134 1.00 89.00 91 ALA A C 1
ATOM 679 O O . ALA A 1 91 ? -9.760 -0.245 8.395 1.00 89.00 91 ALA A O 1
ATOM 680 N N . LEU A 1 92 ? -10.897 1.669 8.645 1.00 92.62 92 LEU A N 1
ATOM 681 C CA . LEU A 1 92 ? -10.881 2.012 7.220 1.00 92.62 92 LEU A CA 1
ATOM 682 C C . LEU A 1 92 ? -9.465 2.256 6.673 1.00 92.62 92 LEU A C 1
ATOM 684 O O . LEU A 1 92 ? -9.244 2.041 5.481 1.00 92.62 92 LEU A O 1
ATOM 688 N N . THR A 1 93 ? -8.485 2.631 7.505 1.00 93.00 93 THR A N 1
ATOM 689 C CA . THR A 1 93 ? -7.089 2.780 7.046 1.00 93.00 93 THR A CA 1
ATOM 690 C C . THR A 1 93 ? -6.470 1.450 6.599 1.00 93.00 93 THR A C 1
ATOM 692 O O . THR A 1 93 ? -5.741 1.424 5.605 1.00 93.00 93 THR A O 1
ATOM 695 N N . TYR A 1 94 ? -6.834 0.330 7.238 1.00 92.25 94 TYR A N 1
ATOM 696 C CA . TYR A 1 94 ? -6.426 -1.009 6.796 1.00 92.25 94 TYR A CA 1
ATOM 697 C C . TYR A 1 94 ? -7.060 -1.380 5.457 1.00 92.25 94 TYR A C 1
ATOM 699 O O . TYR A 1 94 ? -6.381 -1.895 4.567 1.00 92.25 94 TYR A O 1
ATOM 707 N N . VAL A 1 95 ? -8.346 -1.061 5.285 1.00 94.19 95 VAL A N 1
ATOM 708 C CA . VAL A 1 95 ? -9.059 -1.269 4.016 1.00 94.19 95 VAL A CA 1
ATOM 709 C C . VAL A 1 95 ? -8.413 -0.451 2.901 1.00 94.19 95 VAL A C 1
ATOM 711 O O . VAL A 1 95 ? -8.180 -0.974 1.814 1.00 94.19 95 VAL A O 1
ATOM 714 N N . ALA A 1 96 ? -8.066 0.810 3.169 1.00 95.50 96 ALA A N 1
ATOM 715 C CA . ALA A 1 96 ? -7.383 1.670 2.210 1.00 95.50 96 ALA A CA 1
ATOM 716 C C . ALA A 1 96 ? -6.017 1.093 1.801 1.00 95.50 96 ALA A C 1
ATOM 718 O O . ALA A 1 96 ? -5.701 1.056 0.611 1.00 95.50 96 ALA A O 1
ATOM 719 N N . GLY A 1 97 ? -5.240 0.581 2.763 1.00 95.25 97 GLY A N 1
ATOM 720 C CA . GLY A 1 97 ? -3.975 -0.106 2.496 1.00 95.25 97 GLY A CA 1
ATOM 721 C C . GLY A 1 97 ? -4.147 -1.336 1.602 1.00 95.25 97 GLY A C 1
ATOM 722 O O . GLY A 1 97 ? -3.424 -1.485 0.615 1.00 95.25 97 GLY A O 1
ATOM 723 N N . PHE A 1 98 ? -5.152 -2.167 1.889 1.00 96.50 98 PHE A N 1
ATOM 724 C CA . PHE A 1 98 ? -5.500 -3.321 1.059 1.00 96.50 98 PHE A CA 1
ATOM 725 C C . PHE A 1 98 ? -5.890 -2.916 -0.368 1.00 96.50 98 PHE A C 1
ATOM 727 O O . PHE A 1 98 ? -5.367 -3.470 -1.333 1.00 96.50 98 PHE A O 1
ATOM 734 N N . VAL A 1 99 ? -6.768 -1.921 -0.523 1.00 97.25 99 VAL A N 1
ATOM 735 C CA . VAL A 1 99 ? -7.211 -1.435 -1.839 1.00 97.25 99 VAL A CA 1
ATOM 736 C C . VAL A 1 99 ? -6.037 -0.872 -2.641 1.00 97.25 99 VAL A C 1
ATOM 738 O O . VAL A 1 99 ? -5.924 -1.154 -3.834 1.00 97.25 99 VAL A O 1
ATOM 741 N N . ALA A 1 100 ? -5.130 -0.128 -2.004 1.00 97.44 100 ALA A N 1
ATOM 742 C CA . ALA A 1 100 ? -3.938 0.405 -2.659 1.00 97.44 100 ALA A CA 1
ATOM 743 C C . ALA A 1 100 ? -2.984 -0.710 -3.128 1.00 97.44 100 ALA A C 1
ATOM 745 O O . ALA A 1 100 ? -2.480 -0.671 -4.258 1.00 97.44 100 ALA A O 1
ATOM 746 N N . ALA A 1 101 ? -2.761 -1.727 -2.291 1.00 96.50 101 ALA A N 1
ATOM 747 C CA . ALA A 1 101 ? -1.945 -2.886 -2.643 1.00 96.50 101 ALA A CA 1
ATOM 748 C C . ALA A 1 101 ? -2.584 -3.707 -3.776 1.00 96.50 101 ALA A C 1
ATOM 750 O O . ALA A 1 101 ? -1.899 -4.083 -4.729 1.00 96.50 101 ALA A O 1
ATOM 751 N N . LEU A 1 102 ? -3.902 -3.914 -3.726 1.00 97.75 102 LEU A N 1
ATOM 752 C CA . LEU A 1 102 ? -4.663 -4.596 -4.771 1.00 97.75 102 LEU A CA 1
ATOM 753 C C . LEU A 1 102 ? -4.611 -3.833 -6.101 1.00 97.75 102 LEU A C 1
ATOM 755 O O . LEU A 1 102 ? -4.354 -4.436 -7.140 1.00 97.75 102 LEU A O 1
ATOM 759 N N . ALA A 1 103 ? -4.796 -2.511 -6.085 1.00 98.00 103 ALA A N 1
ATOM 760 C CA . ALA A 1 103 ? -4.686 -1.678 -7.281 1.00 98.00 103 ALA A CA 1
ATOM 761 C C . ALA A 1 103 ? -3.278 -1.750 -7.892 1.00 98.00 103 ALA A C 1
ATOM 763 O O . ALA A 1 103 ? -3.131 -1.872 -9.108 1.00 98.00 103 ALA A O 1
ATOM 764 N N . SER A 1 104 ? -2.246 -1.747 -7.045 1.00 97.19 104 SER A N 1
ATOM 765 C CA . SER A 1 104 ? -0.854 -1.912 -7.475 1.00 97.19 104 SER A CA 1
ATOM 766 C C . SER A 1 104 ? -0.618 -3.286 -8.111 1.00 97.19 104 SER A C 1
ATOM 768 O O . SER A 1 104 ? 0.020 -3.376 -9.158 1.00 97.19 104 SER A O 1
ATOM 770 N N . LEU A 1 105 ? -1.180 -4.353 -7.534 1.00 97.56 105 LEU A N 1
ATOM 771 C CA . LEU A 1 105 ? -1.102 -5.700 -8.098 1.00 97.56 105 LEU A CA 1
ATOM 772 C C . LEU A 1 105 ? -1.779 -5.773 -9.466 1.00 97.56 105 LEU A C 1
ATOM 774 O O . LEU A 1 105 ? -1.174 -6.256 -10.419 1.00 97.56 105 LEU A O 1
ATOM 778 N N . LEU A 1 106 ? -3.002 -5.252 -9.581 1.00 97.00 106 LEU A N 1
ATOM 779 C CA . LEU A 1 106 ? -3.733 -5.215 -10.847 1.00 97.00 106 LEU A CA 1
ATOM 780 C C . LEU A 1 106 ? -2.964 -4.438 -11.919 1.00 97.00 106 LEU A C 1
ATOM 782 O O . LEU A 1 106 ? -2.847 -4.918 -13.042 1.00 97.00 106 LEU A O 1
ATOM 786 N N . HIS A 1 107 ? -2.380 -3.290 -11.567 1.00 95.62 107 HIS A N 1
ATOM 787 C CA . HIS A 1 107 ? -1.539 -2.511 -12.476 1.00 95.62 107 HIS A CA 1
ATOM 788 C C . HIS A 1 107 ? -0.366 -3.355 -12.999 1.00 95.62 107 HIS A C 1
ATOM 790 O O . HIS A 1 107 ? -0.172 -3.479 -14.209 1.00 95.62 107 HIS A O 1
ATOM 796 N N . VAL A 1 108 ? 0.395 -3.992 -12.106 1.00 93.38 108 VAL A N 1
ATOM 797 C CA . VAL A 1 108 ? 1.542 -4.828 -12.493 1.00 93.38 108 VAL A CA 1
ATOM 798 C C . VAL A 1 108 ? 1.106 -6.010 -13.369 1.00 93.38 108 VAL A C 1
ATOM 800 O O . VAL A 1 108 ? 1.776 -6.324 -14.353 1.00 93.38 108 VAL A O 1
ATOM 803 N N . LEU A 1 109 ? -0.038 -6.635 -13.073 1.00 94.19 109 LEU A N 1
ATOM 804 C CA . LEU A 1 109 ? -0.594 -7.716 -13.890 1.00 94.19 109 LEU A CA 1
ATOM 805 C C . LEU A 1 109 ? -0.994 -7.245 -15.296 1.00 94.19 109 LEU A C 1
ATOM 807 O O . LEU A 1 109 ? -0.705 -7.953 -16.260 1.00 94.19 109 LEU A O 1
ATOM 811 N N . MET A 1 110 ? -1.584 -6.053 -15.437 1.00 93.69 110 MET A N 1
ATOM 812 C CA . MET A 1 110 ? -1.892 -5.468 -16.751 1.00 93.69 110 MET A CA 1
ATOM 813 C C . MET A 1 110 ? -0.619 -5.239 -17.577 1.00 93.69 110 MET A C 1
ATOM 815 O O . MET A 1 110 ? -0.582 -5.584 -18.757 1.00 93.69 110 MET A O 1
ATOM 819 N N . ILE A 1 111 ? 0.453 -4.731 -16.953 1.00 90.00 111 ILE A N 1
ATOM 820 C CA . ILE A 1 111 ? 1.762 -4.567 -17.612 1.00 90.00 111 ILE A CA 1
ATOM 821 C C . ILE A 1 111 ? 2.322 -5.922 -18.069 1.00 90.00 111 ILE A C 1
ATOM 823 O O . ILE A 1 111 ? 2.884 -6.022 -19.157 1.00 90.00 111 ILE A O 1
ATOM 827 N N . LEU A 1 112 ? 2.188 -6.972 -17.253 1.00 89.06 112 LEU A N 1
ATOM 828 C CA . LEU A 1 112 ? 2.656 -8.319 -17.597 1.00 89.06 112 LEU A CA 1
ATOM 829 C C . LEU A 1 112 ? 1.851 -8.962 -18.733 1.00 89.06 112 LEU A C 1
ATOM 831 O O . LEU A 1 112 ? 2.431 -9.722 -19.509 1.00 89.06 112 LEU A O 1
ATOM 835 N N . GLN A 1 113 ? 0.543 -8.691 -18.813 1.00 87.25 113 GLN A N 1
ATOM 836 C CA . GLN A 1 113 ? -0.345 -9.199 -19.862 1.00 87.25 113 GLN A CA 1
ATOM 837 C C . GLN A 1 113 ? -0.088 -8.519 -21.207 1.00 87.25 113 GLN A C 1
ATOM 839 O O . GLN A 1 113 ? 0.121 -9.221 -22.188 1.00 87.25 113 GLN A O 1
ATOM 844 N N . GLY A 1 114 ? 0.010 -7.185 -21.247 1.00 80.94 114 GLY A N 1
ATOM 845 C CA . GLY A 1 114 ? 0.237 -6.424 -22.486 1.00 80.94 114 GLY A CA 1
ATOM 846 C C . GLY A 1 114 ? 1.604 -6.635 -23.155 1.00 80.94 114 GLY A C 1
ATOM 847 O O . GLY A 1 114 ? 1.903 -5.981 -24.145 1.00 80.94 114 GLY A O 1
ATOM 848 N N . ARG A 1 115 ? 2.456 -7.509 -22.604 1.00 68.00 115 ARG A N 1
ATOM 849 C CA . ARG A 1 115 ? 3.759 -7.906 -23.171 1.00 68.00 115 ARG A CA 1
ATOM 850 C C . ARG A 1 115 ? 3.796 -9.363 -23.643 1.00 68.00 115 ARG A C 1
ATOM 852 O O . ARG A 1 115 ? 4.854 -9.816 -24.069 1.00 68.00 115 ARG A O 1
ATOM 859 N N . ARG A 1 116 ? 2.701 -10.118 -23.473 1.00 60.50 116 ARG A N 1
ATOM 860 C CA . ARG A 1 116 ? 2.574 -11.512 -23.943 1.00 60.50 116 ARG A CA 1
ATOM 861 C C . ARG A 1 116 ? 1.997 -11.620 -25.360 1.00 60.50 116 ARG A C 1
ATOM 863 O O . ARG A 1 116 ? 2.011 -12.726 -25.894 1.00 60.50 116 ARG A O 1
ATOM 870 N N . ASP A 1 117 ? 1.561 -10.498 -25.929 1.00 51.78 117 ASP A N 1
ATOM 871 C CA . ASP A 1 117 ? 1.133 -10.330 -27.323 1.00 51.78 117 ASP A CA 1
ATOM 872 C C . ASP A 1 117 ? 2.259 -9.682 -28.148 1.00 51.78 117 ASP A C 1
ATOM 874 O O . ASP A 1 117 ? 2.423 -10.066 -29.328 1.00 51.78 117 ASP A O 1
#

pLDDT: mean 88.59, std 8.37, range [51.78, 98.0]

Foldseek 3Di:
DVVVVVVVVVVVVVVVVVVVVVVVCCLVPDPNVLVVLVVVLVVLVVVLVVLVVCLVVLVVVLVVVLVVCVVVVVDDPVCSVVVNVVSVVVSVVSVVVSVVSVVVSVVSVVVSVVVVD